Protein AF-A0A1Q7ZJJ5-F1 (afdb_monomer_lite)

Secondary structure (DSSP, 8-state):
--TTGGGTGGGGGTT-HHHHHHHHHHHHHHHHHHHHHHHHHHHHHHHTT-HHHHHHTTHHHHHHHHHHHHHHHHHHHHH-S-HHHHHHHHHHHHHHHHHHHHHHHHHHHHTTEEEETTEEEEHHHHHTT---TT-SEETT--

Sequence (142 aa):
MARGLEKNLFAGFNYSVAELVVFTLAALGLLLGPAMTGAVGTAPAASAGRPGLALLGWVPFAAQATVVWSALRLQTRRYGGNPIVLSLLYPAAGLLLIGAAWNSALRTLARGGVRWRDTFYPLEELRAGRVRAGAGHRYGRD

Foldseek 3Di:
DPVPLLQCLCLVQLLDPVSLVVVLCVLCCLLCVLVVQLVVQQPVCVVVVNNVSSVVSNVSVVVSLVVQLVVLVVVCVPVNDDSVVVSVCVSVVSVVSSVSSVSSSVVQVVVQAGDDPQWTAGSVCSSVVNPDVPNTDGHDDD

Radius of gyration: 21.2 Å; chains: 1; bounding box: 56×25×56 Å

pLDDT: mean 86.19, std 13.16, range [48.84, 98.44]

Structure (mmCIF, N/CA/C/O backbone):
data_AF-A0A1Q7ZJJ5-F1
#
_entry.id   AF-A0A1Q7ZJJ5-F1
#
loop_
_atom_site.group_PDB
_atom_site.id
_atom_site.type_symbol
_atom_site.label_atom_id
_atom_site.label_alt_id
_atom_site.label_comp_id
_atom_site.label_asym_id
_atom_site.label_entity_id
_atom_site.label_seq_id
_atom_site.pdbx_PDB_ins_code
_atom_site.Cartn_x
_atom_site.Cartn_y
_atom_site.Cartn_z
_atom_site.occupancy
_atom_site.B_iso_or_equiv
_atom_site.auth_seq_id
_atom_site.auth_comp_id
_atom_site.auth_asym_id
_atom_site.auth_atom_id
_atom_site.pdbx_PDB_model_num
ATOM 1 N N . MET A 1 1 ? -3.683 15.740 4.765 1.00 49.75 1 MET A N 1
ATOM 2 C CA . MET A 1 1 ? -3.931 14.343 5.178 1.00 49.75 1 MET A CA 1
ATOM 3 C C . MET A 1 1 ? -5.441 14.131 5.284 1.00 49.75 1 MET A C 1
ATOM 5 O O . MET A 1 1 ? -6.125 14.959 5.885 1.00 49.75 1 MET A O 1
ATOM 9 N N . ALA A 1 2 ? -5.984 13.166 4.538 1.00 48.84 2 ALA A N 1
ATOM 10 C CA . ALA A 1 2 ? -7.421 12.978 4.336 1.00 48.84 2 ALA A CA 1
ATOM 11 C C . ALA A 1 2 ? -8.086 12.419 5.610 1.00 48.84 2 ALA A C 1
ATOM 13 O O . ALA A 1 2 ? -8.240 11.211 5.779 1.00 48.84 2 ALA A O 1
ATOM 14 N N . ARG A 1 3 ? -8.531 13.324 6.493 1.00 51.50 3 ARG A N 1
ATOM 15 C CA . ARG A 1 3 ? -9.077 13.039 7.839 1.00 51.50 3 ARG A CA 1
ATOM 16 C C . ARG A 1 3 ? -10.246 12.037 7.893 1.00 51.50 3 ARG A C 1
ATOM 18 O O . ARG A 1 3 ? -10.614 11.623 8.988 1.00 51.50 3 ARG A O 1
ATOM 25 N N . GLY A 1 4 ? -10.878 11.696 6.769 1.00 54.09 4 GLY A N 1
ATOM 26 C CA . GLY A 1 4 ? -11.966 10.712 6.689 1.00 54.09 4 GLY A CA 1
ATOM 27 C C . GLY A 1 4 ? -11.481 9.272 6.497 1.00 54.09 4 GLY A C 1
ATOM 28 O O . GLY A 1 4 ? -11.912 8.392 7.235 1.00 54.09 4 GLY A O 1
ATOM 29 N N . LEU A 1 5 ? -10.552 9.046 5.557 1.00 51.72 5 LEU A N 1
ATOM 30 C CA . LEU A 1 5 ? -10.029 7.712 5.216 1.00 51.72 5 LEU A CA 1
ATOM 31 C C . LEU A 1 5 ? -9.159 7.137 6.346 1.00 51.72 5 LEU A C 1
ATOM 33 O O . LEU A 1 5 ? -9.248 5.960 6.677 1.00 51.72 5 LEU A O 1
ATOM 37 N N . GLU A 1 6 ? -8.371 7.999 6.995 1.00 59.56 6 GLU A N 1
ATOM 38 C CA . GLU A 1 6 ? -7.464 7.656 8.102 1.00 59.56 6 GLU A CA 1
ATOM 39 C C . GLU A 1 6 ? -8.169 7.042 9.316 1.00 59.56 6 GLU A C 1
ATOM 41 O O . GLU A 1 6 ? -7.534 6.375 10.130 1.00 59.56 6 GLU A O 1
ATOM 46 N N . LYS A 1 7 ? -9.471 7.283 9.493 1.00 64.88 7 LYS A N 1
ATOM 47 C CA . LYS A 1 7 ? -10.145 6.958 10.755 1.00 64.88 7 LYS A CA 1
ATOM 48 C C . LYS A 1 7 ? -10.338 5.458 10.970 1.00 64.88 7 LYS A C 1
ATOM 50 O O . LYS A 1 7 ? -10.325 5.047 12.122 1.00 64.88 7 LYS A O 1
ATOM 55 N N . ASN A 1 8 ? -10.446 4.667 9.898 1.00 80.25 8 ASN A N 1
ATOM 56 C CA . ASN A 1 8 ? -10.814 3.248 9.988 1.00 80.25 8 ASN A CA 1
ATOM 57 C C . ASN A 1 8 ? -9.967 2.307 9.113 1.00 80.25 8 ASN A C 1
ATOM 59 O O . ASN A 1 8 ? -10.309 1.136 8.994 1.00 80.25 8 ASN A O 1
ATOM 63 N N . LEU A 1 9 ? -8.872 2.772 8.505 1.00 91.44 9 LEU A N 1
ATOM 64 C CA . LEU A 1 9 ? -8.029 1.916 7.658 1.00 91.44 9 LEU A CA 1
ATOM 65 C C . LEU A 1 9 ? -7.479 0.698 8.413 1.00 91.44 9 LEU A C 1
ATOM 67 O O . LEU A 1 9 ? -7.410 -0.380 7.833 1.00 91.44 9 LEU A O 1
ATOM 71 N N . PHE A 1 10 ? -7.161 0.826 9.708 1.00 93.06 10 PHE A N 1
ATOM 72 C CA . PHE A 1 10 ? -6.659 -0.310 10.491 1.00 93.06 10 PHE A CA 1
ATOM 73 C C . PHE A 1 10 ? -7.678 -1.451 10.665 1.00 93.06 10 PHE A C 1
ATOM 75 O O . PHE A 1 10 ? -7.288 -2.602 10.852 1.00 93.06 10 PHE A O 1
ATOM 82 N N . ALA A 1 11 ? -8.977 -1.155 10.536 1.00 91.19 11 ALA A N 1
ATOM 83 C CA . ALA A 1 11 ? -10.024 -2.174 10.555 1.00 91.19 11 ALA A CA 1
ATOM 84 C C . ALA A 1 11 ? -9.915 -3.135 9.358 1.00 91.19 11 ALA A C 1
ATOM 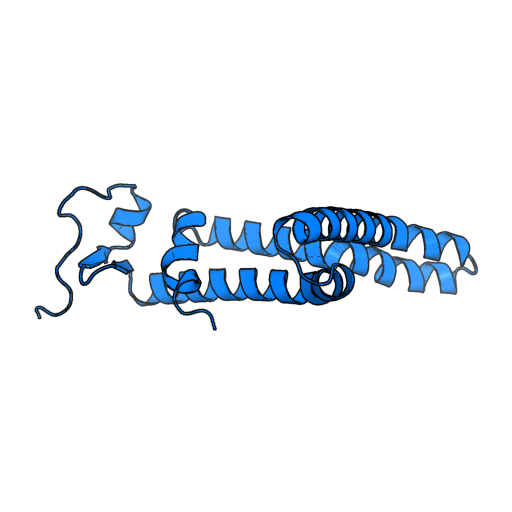86 O O . ALA A 1 11 ? -10.218 -4.313 9.498 1.00 91.19 11 ALA A O 1
ATOM 87 N N . GLY A 1 12 ? -9.419 -2.658 8.208 1.00 90.50 12 GLY A N 1
ATOM 88 C CA . GLY A 1 12 ? -9.166 -3.496 7.029 1.00 90.50 12 GLY A CA 1
ATOM 89 C C . GLY A 1 12 ? -8.041 -4.521 7.217 1.00 90.50 12 GLY A C 1
ATOM 90 O O . GLY A 1 12 ? -7.909 -5.418 6.395 1.00 90.50 12 GLY A O 1
ATOM 91 N N . PHE A 1 13 ? -7.263 -4.398 8.296 1.00 93.56 13 PHE A N 1
ATOM 92 C CA . PHE A 1 13 ? -6.197 -5.324 8.694 1.00 93.56 13 PHE A CA 1
ATOM 93 C C . PHE A 1 13 ? -6.558 -6.077 9.977 1.00 93.56 13 PHE A C 1
ATOM 95 O O . PHE A 1 13 ? -5.673 -6.421 10.756 1.00 93.56 13 PHE A O 1
ATOM 102 N N . ASN A 1 14 ? -7.854 -6.202 10.289 1.00 92.25 14 ASN A N 1
ATOM 103 C CA . ASN A 1 14 ? -8.359 -6.883 11.487 1.00 92.25 14 ASN A CA 1
ATOM 104 C C . ASN A 1 14 ? -7.708 -6.400 12.795 1.00 92.25 14 ASN A C 1
ATOM 106 O O . ASN A 1 14 ? -7.556 -7.154 13.756 1.00 92.25 14 ASN A O 1
ATOM 110 N N . TYR A 1 15 ? -7.285 -5.131 12.836 1.00 93.50 15 TYR A N 1
ATOM 111 C CA . TYR A 1 15 ? -6.542 -4.556 13.959 1.00 93.50 15 TYR A CA 1
ATOM 112 C C . TYR A 1 15 ? -5.251 -5.324 14.327 1.00 93.50 15 TYR A C 1
ATOM 114 O O . TYR A 1 15 ? -4.783 -5.285 15.479 1.00 93.50 15 TYR A O 1
ATOM 122 N N . SER A 1 16 ? -4.670 -6.008 13.340 1.00 94.88 16 SER A N 1
ATOM 123 C CA . SER A 1 16 ? -3.445 -6.796 13.409 1.00 94.88 16 SER A CA 1
ATOM 124 C C . SER A 1 16 ? -2.270 -6.004 12.838 1.00 94.88 16 SER A C 1
ATOM 126 O O . SER A 1 16 ? -2.222 -5.657 11.657 1.00 94.88 16 SER A O 1
ATOM 128 N N . VAL A 1 17 ? -1.277 -5.727 13.687 1.00 96.69 17 VAL A N 1
ATOM 129 C CA . VAL A 1 17 ? -0.027 -5.080 13.252 1.00 96.69 17 VAL A CA 1
ATOM 130 C C . VAL A 1 17 ? 0.748 -5.997 12.306 1.00 96.69 17 VAL A C 1
ATOM 132 O O . VAL A 1 17 ? 1.371 -5.510 11.371 1.00 96.69 17 VAL A O 1
ATOM 135 N N . ALA A 1 18 ? 0.668 -7.317 12.501 1.00 97.62 18 ALA A N 1
ATOM 136 C CA . ALA A 1 18 ? 1.313 -8.283 11.620 1.00 97.62 18 ALA A CA 1
ATOM 137 C C . ALA A 1 18 ? 0.740 -8.211 10.196 1.00 97.62 18 ALA A C 1
ATOM 139 O O . ALA A 1 18 ? 1.507 -8.106 9.242 1.00 97.62 18 ALA A O 1
ATOM 140 N N . GLU A 1 19 ? -0.590 -8.175 10.048 1.00 97.38 19 GLU A N 1
ATOM 141 C CA . GLU A 1 19 ? -1.232 -8.001 8.736 1.00 97.38 19 GLU A CA 1
ATOM 142 C C . GLU A 1 19 ? -0.840 -6.669 8.090 1.00 97.38 19 GLU A C 1
ATOM 144 O O . GLU A 1 19 ? -0.526 -6.629 6.902 1.00 97.38 19 GLU A O 1
ATOM 149 N N . LEU A 1 20 ? -0.779 -5.587 8.873 1.00 97.94 20 LEU A N 1
ATOM 150 C CA . LEU A 1 20 ? -0.338 -4.283 8.379 1.00 97.94 20 LEU A CA 1
ATOM 151 C C . LEU A 1 20 ? 1.132 -4.289 7.924 1.00 97.94 20 LEU A C 1
ATOM 153 O O . LEU A 1 20 ? 1.462 -3.668 6.912 1.00 97.94 20 LEU A O 1
ATOM 157 N N . VAL A 1 21 ? 2.020 -4.987 8.636 1.00 98.44 21 VAL A N 1
ATOM 158 C CA . VAL A 1 21 ? 3.429 -5.147 8.245 1.00 98.44 21 VAL A CA 1
ATOM 159 C C . VAL A 1 21 ? 3.535 -5.960 6.959 1.00 98.44 21 VAL A C 1
ATOM 161 O O . VAL A 1 21 ? 4.207 -5.517 6.030 1.00 98.44 21 VAL A O 1
ATOM 164 N N . VAL A 1 22 ? 2.831 -7.093 6.858 1.00 98.31 22 VAL A N 1
ATOM 165 C CA . VAL A 1 22 ? 2.798 -7.915 5.636 1.00 98.31 22 VAL A CA 1
ATOM 166 C C . VAL A 1 22 ? 2.278 -7.099 4.455 1.00 98.31 22 VAL A C 1
ATOM 168 O O . VAL A 1 22 ? 2.921 -7.071 3.407 1.00 98.31 22 VAL A O 1
ATOM 171 N N . PHE A 1 23 ? 1.176 -6.368 4.636 1.00 97.44 23 PHE A N 1
ATOM 172 C CA . PHE A 1 23 ? 0.660 -5.440 3.633 1.00 97.44 23 PHE A CA 1
ATOM 173 C C . PHE A 1 23 ? 1.701 -4.394 3.240 1.00 97.44 23 PHE A C 1
ATOM 175 O O . PHE A 1 23 ? 1.897 -4.153 2.056 1.00 97.44 23 PHE A O 1
ATOM 182 N N . THR A 1 24 ? 2.387 -3.787 4.209 1.00 98.31 24 THR A N 1
ATOM 183 C CA . THR A 1 24 ? 3.392 -2.748 3.948 1.00 98.31 24 THR A CA 1
ATOM 184 C C . THR A 1 24 ? 4.548 -3.300 3.122 1.00 98.31 24 THR A C 1
ATOM 186 O O . THR A 1 24 ? 4.929 -2.689 2.127 1.00 98.31 24 THR A O 1
ATOM 189 N N . LEU A 1 25 ? 5.080 -4.466 3.491 1.00 98.25 25 LEU A N 1
ATOM 190 C CA . LEU A 1 25 ? 6.170 -5.117 2.766 1.00 98.25 25 LEU A CA 1
ATOM 191 C C . LEU A 1 25 ? 5.737 -5.536 1.359 1.00 98.25 25 LEU A C 1
ATOM 193 O O . LEU A 1 25 ? 6.453 -5.263 0.399 1.00 98.25 25 LEU A O 1
ATOM 197 N N . ALA A 1 26 ? 4.553 -6.136 1.219 1.00 97.88 26 ALA A N 1
ATOM 198 C CA . ALA A 1 26 ? 4.006 -6.518 -0.078 1.00 97.88 26 ALA A CA 1
ATOM 199 C C . ALA A 1 26 ? 3.738 -5.292 -0.965 1.00 97.88 26 ALA A C 1
ATOM 201 O O . ALA A 1 26 ? 4.090 -5.296 -2.142 1.00 97.88 26 ALA A O 1
ATOM 202 N N . ALA A 1 27 ? 3.168 -4.223 -0.405 1.00 96.88 27 ALA A N 1
ATOM 203 C CA . ALA A 1 27 ? 2.886 -2.985 -1.120 1.00 96.88 27 ALA A CA 1
ATOM 204 C C . ALA A 1 27 ? 4.176 -2.283 -1.557 1.00 96.88 27 ALA A C 1
ATOM 206 O O . ALA A 1 27 ? 4.270 -1.884 -2.711 1.00 96.88 27 ALA A O 1
ATOM 207 N N . LEU A 1 28 ? 5.187 -2.175 -0.687 1.00 97.62 28 LEU A N 1
ATOM 208 C CA . LEU A 1 28 ? 6.495 -1.614 -1.045 1.00 97.62 28 LEU A CA 1
ATOM 209 C C . LEU A 1 28 ? 7.229 -2.486 -2.065 1.00 97.62 28 LEU A C 1
ATOM 211 O O . LEU A 1 28 ? 7.800 -1.956 -3.014 1.00 97.62 28 LEU A O 1
ATOM 215 N N . GLY A 1 29 ? 7.189 -3.809 -1.904 1.00 96.69 29 GLY A N 1
ATOM 216 C CA . GLY A 1 29 ? 7.770 -4.757 -2.849 1.00 96.69 29 GLY A CA 1
ATOM 217 C C . GLY A 1 29 ? 7.118 -4.662 -4.225 1.00 96.69 29 GLY A C 1
ATOM 218 O O . GLY A 1 29 ? 7.817 -4.611 -5.230 1.00 96.69 29 GLY A O 1
ATOM 219 N N . LEU A 1 30 ? 5.792 -4.547 -4.290 1.00 94.94 30 LEU A N 1
ATOM 220 C CA . LEU A 1 30 ? 5.090 -4.349 -5.553 1.00 94.94 30 LEU A CA 1
ATOM 221 C C . LEU A 1 30 ? 5.379 -2.964 -6.139 1.00 94.94 30 LEU A C 1
ATOM 223 O O . LEU A 1 30 ? 5.613 -2.853 -7.335 1.00 94.94 30 LEU A O 1
ATOM 227 N N . LEU A 1 31 ? 5.387 -1.915 -5.314 1.00 95.94 31 LEU A N 1
ATOM 228 C CA . LEU A 1 31 ? 5.562 -0.528 -5.749 1.00 95.94 31 LEU A CA 1
ATOM 229 C C . LEU A 1 31 ? 6.982 -0.234 -6.244 1.00 95.94 31 LEU A C 1
ATOM 231 O O . LEU A 1 31 ? 7.144 0.433 -7.260 1.00 95.94 31 LEU A O 1
ATOM 235 N N . LEU A 1 32 ? 7.997 -0.701 -5.515 1.00 95.25 32 LEU A N 1
ATOM 236 C CA . LEU A 1 32 ? 9.404 -0.349 -5.723 1.00 95.25 32 LEU A CA 1
ATOM 237 C C . LEU A 1 32 ? 10.239 -1.517 -6.249 1.00 95.25 32 LEU A C 1
ATOM 239 O O . LEU A 1 32 ? 11.245 -1.283 -6.911 1.00 95.25 32 LEU A O 1
ATOM 243 N N . GLY A 1 33 ? 9.842 -2.763 -5.985 1.00 94.44 33 GLY A N 1
ATOM 244 C CA . GLY A 1 33 ? 10.608 -3.959 -6.347 1.00 94.44 33 GLY A CA 1
ATOM 245 C C . GLY A 1 33 ? 11.002 -4.016 -7.823 1.00 94.44 33 GLY A C 1
ATOM 246 O O . GLY A 1 33 ? 12.188 -4.185 -8.093 1.00 94.44 33 GLY A O 1
ATOM 247 N N . PRO A 1 34 ? 10.085 -3.791 -8.783 1.00 94.44 34 PRO A N 1
ATOM 248 C CA . PRO A 1 34 ? 10.433 -3.792 -10.205 1.00 94.44 34 PRO A CA 1
ATOM 249 C C . PRO A 1 34 ? 11.467 -2.723 -10.600 1.00 94.44 34 PRO A C 1
ATOM 251 O O . PRO A 1 34 ? 12.331 -2.967 -11.441 1.00 94.44 34 PRO A O 1
ATOM 254 N N . ALA A 1 35 ? 11.421 -1.540 -9.979 1.00 92.31 35 ALA A N 1
ATOM 255 C CA . ALA A 1 35 ? 12.432 -0.503 -10.195 1.00 92.31 35 ALA A CA 1
ATOM 256 C C . ALA A 1 35 ? 13.772 -0.880 -9.539 1.00 92.31 35 ALA A C 1
ATOM 258 O O . ALA A 1 35 ? 14.833 -0.680 -10.130 1.00 92.31 35 ALA A O 1
ATOM 259 N N . MET A 1 36 ? 13.727 -1.483 -8.347 1.00 92.31 36 MET A N 1
ATOM 260 C CA . MET A 1 36 ? 14.907 -1.970 -7.633 1.00 92.31 36 MET A CA 1
ATOM 261 C C . MET A 1 36 ? 15.616 -3.093 -8.394 1.00 92.31 36 MET A C 1
ATOM 263 O O . MET A 1 36 ? 16.842 -3.085 -8.458 1.00 92.31 36 MET A O 1
ATOM 267 N N . THR A 1 37 ? 14.888 -4.021 -9.028 1.00 90.25 37 THR A N 1
ATOM 268 C CA . THR A 1 37 ? 15.502 -5.064 -9.871 1.00 90.25 37 THR A CA 1
ATOM 269 C C . THR A 1 37 ? 16.241 -4.465 -11.064 1.00 90.25 37 THR A C 1
ATOM 271 O O . THR A 1 37 ? 17.342 -4.911 -11.382 1.00 90.25 37 THR A O 1
ATOM 274 N N . GLY A 1 38 ? 15.681 -3.418 -11.677 1.00 89.31 38 GLY A N 1
ATOM 275 C CA . GLY A 1 38 ? 16.339 -2.679 -12.755 1.00 89.31 38 GLY A CA 1
ATOM 276 C C . GLY A 1 38 ? 17.612 -1.985 -12.284 1.00 89.31 38 GLY A C 1
ATOM 277 O O . GLY A 1 38 ? 18.670 -2.177 -12.878 1.00 89.31 38 GLY A O 1
ATOM 278 N N . A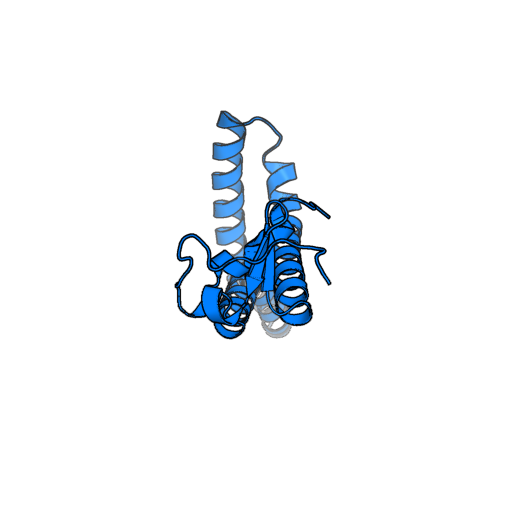LA A 1 39 ? 17.528 -1.240 -11.180 1.00 88.31 39 ALA A N 1
ATOM 279 C CA . ALA A 1 39 ? 18.646 -0.481 -10.624 1.00 88.31 39 ALA A CA 1
ATOM 280 C C . ALA A 1 39 ? 19.793 -1.365 -10.098 1.00 88.31 39 ALA A C 1
ATOM 282 O O . ALA A 1 39 ? 20.963 -1.035 -10.281 1.00 88.31 39 ALA A O 1
ATOM 283 N N . VAL A 1 40 ? 19.477 -2.492 -9.454 1.00 87.00 40 VAL A N 1
ATOM 284 C CA . VAL A 1 40 ? 20.488 -3.446 -8.967 1.00 87.00 40 VAL A CA 1
ATOM 285 C C . VAL A 1 40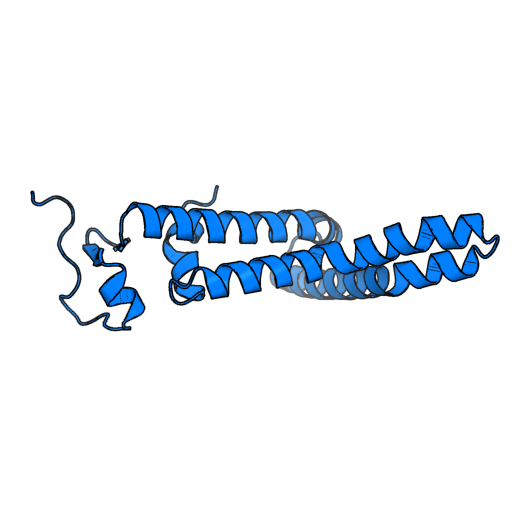 ? 21.090 -4.243 -10.126 1.00 87.00 40 VAL A C 1
ATOM 287 O O . VAL A 1 40 ? 22.281 -4.540 -10.106 1.00 87.00 40 VAL A O 1
ATOM 290 N N . GLY A 1 41 ? 20.299 -4.570 -11.152 1.00 81.62 41 GLY A N 1
ATOM 291 C CA . GLY A 1 41 ? 20.758 -5.330 -12.316 1.00 81.62 41 GLY A CA 1
ATOM 292 C C . GLY A 1 41 ? 21.649 -4.539 -13.280 1.00 81.62 41 GLY A C 1
ATOM 293 O O . GLY A 1 41 ? 22.483 -5.132 -13.963 1.00 81.62 41 GLY A O 1
ATOM 294 N N . THR A 1 42 ? 21.523 -3.209 -13.334 1.00 81.56 42 THR A N 1
ATOM 295 C CA . THR A 1 42 ? 22.290 -2.367 -14.267 1.00 81.56 42 THR A CA 1
ATOM 296 C C . THR A 1 42 ? 23.767 -2.246 -13.913 1.00 81.56 42 THR A C 1
ATOM 298 O O . THR A 1 42 ? 24.601 -2.368 -14.809 1.00 81.56 42 THR A O 1
ATOM 301 N N . ALA A 1 43 ? 24.117 -2.023 -12.643 1.00 75.12 43 ALA A N 1
ATOM 302 C CA . ALA A 1 43 ? 25.508 -1.766 -12.253 1.00 75.12 43 ALA A CA 1
ATOM 303 C C . ALA A 1 43 ? 26.465 -2.956 -12.525 1.00 75.12 43 ALA A C 1
ATOM 305 O O . ALA A 1 43 ? 27.527 -2.730 -13.109 1.00 75.12 43 ALA A O 1
ATOM 306 N N . PRO A 1 44 ? 26.107 -4.221 -12.217 1.00 73.62 44 PRO A N 1
ATOM 307 C CA . PRO A 1 44 ? 26.938 -5.386 -12.533 1.00 73.62 44 PRO A CA 1
ATOM 308 C C . PRO A 1 44 ? 26.960 -5.730 -14.030 1.00 73.62 44 PRO A C 1
ATOM 310 O O . PRO A 1 44 ? 27.971 -6.183 -14.561 1.00 73.62 44 PRO A O 1
ATOM 313 N N . ALA A 1 45 ? 25.846 -5.526 -14.740 1.00 74.25 45 ALA A N 1
ATOM 314 C CA . ALA A 1 45 ? 25.769 -5.823 -16.170 1.00 74.25 45 ALA A CA 1
ATOM 315 C C . ALA A 1 45 ? 26.584 -4.827 -17.015 1.00 74.25 45 ALA A C 1
ATOM 317 O O . ALA A 1 45 ? 27.181 -5.213 -18.024 1.00 74.25 45 ALA A O 1
ATOM 318 N N . ALA A 1 46 ? 26.647 -3.564 -16.579 1.00 70.25 46 ALA A N 1
ATOM 319 C CA . ALA A 1 46 ? 27.491 -2.539 -17.181 1.00 70.25 46 ALA A CA 1
ATOM 320 C C . ALA A 1 46 ? 28.985 -2.820 -16.950 1.00 70.25 46 ALA A C 1
ATOM 322 O O . ALA A 1 46 ? 29.767 -2.746 -17.897 1.00 70.25 46 ALA A O 1
ATOM 323 N N . SER A 1 47 ? 29.382 -3.212 -15.733 1.00 75.31 47 SER A N 1
ATOM 324 C CA . SER A 1 47 ? 30.782 -3.541 -15.421 1.00 75.31 47 SER A CA 1
ATOM 325 C C . SER A 1 47 ? 31.269 -4.831 -16.092 1.00 75.31 47 SER A C 1
ATOM 327 O O . SER A 1 47 ? 32.450 -4.950 -16.402 1.00 75.31 47 SER A O 1
ATOM 329 N N . ALA A 1 48 ? 30.367 -5.767 -16.396 1.00 79.50 48 ALA A N 1
ATOM 330 C CA . ALA A 1 48 ? 30.670 -6.992 -17.137 1.00 79.50 48 ALA A CA 1
ATOM 331 C C . ALA A 1 48 ? 30.723 -6.813 -18.672 1.00 79.50 48 ALA A C 1
ATOM 333 O O . ALA A 1 48 ? 30.859 -7.805 -19.391 1.00 79.50 48 ALA A O 1
ATOM 334 N N . GLY A 1 49 ? 30.562 -5.589 -19.197 1.00 77.31 49 GLY A N 1
ATOM 335 C CA . GLY A 1 49 ? 30.569 -5.322 -20.641 1.00 77.31 49 GLY A CA 1
ATOM 336 C C . GLY A 1 49 ? 29.373 -5.918 -21.396 1.00 77.31 49 GLY A C 1
ATOM 337 O O . GLY A 1 49 ? 29.448 -6.134 -22.603 1.00 77.31 49 GLY A O 1
ATOM 338 N N . ARG A 1 50 ? 28.262 -6.210 -20.701 1.00 76.38 50 ARG A N 1
ATOM 339 C CA . ARG A 1 50 ? 27.052 -6.834 -21.267 1.00 76.38 50 ARG A CA 1
ATOM 340 C C . ARG A 1 50 ? 25.834 -5.914 -21.107 1.00 76.38 50 ARG A C 1
ATOM 342 O O . ARG A 1 50 ? 24.885 -6.269 -20.403 1.00 76.38 50 ARG A O 1
ATOM 349 N N . PRO A 1 51 ? 25.801 -4.750 -21.784 1.00 69.75 51 PRO A N 1
ATOM 350 C CA . PRO A 1 51 ? 24.728 -3.766 -21.620 1.00 69.75 51 PRO A CA 1
ATOM 351 C C . PRO A 1 51 ? 23.340 -4.312 -21.999 1.00 69.75 51 PRO A C 1
ATOM 353 O O . PRO A 1 51 ? 22.341 -3.897 -21.422 1.00 69.75 51 PRO A O 1
ATOM 356 N N . GLY A 1 52 ? 23.260 -5.303 -22.896 1.00 71.06 52 GLY A N 1
ATOM 357 C CA . GLY A 1 52 ? 21.998 -5.977 -23.226 1.00 71.06 52 GLY A CA 1
ATOM 358 C C . GLY A 1 52 ? 21.365 -6.722 -22.042 1.00 71.06 52 GLY A C 1
ATOM 359 O O . GLY A 1 52 ? 20.145 -6.736 -21.913 1.00 71.06 52 GLY A O 1
ATOM 360 N N . LEU A 1 53 ? 22.174 -7.272 -21.127 1.00 72.88 53 LEU A N 1
ATOM 361 C CA . LEU A 1 53 ? 21.671 -7.912 -19.904 1.00 72.88 53 LEU A CA 1
ATOM 362 C C . LEU A 1 53 ? 21.188 -6.883 -18.873 1.00 72.88 53 LEU A C 1
ATOM 364 O O . LEU A 1 53 ? 20.289 -7.183 -18.092 1.00 72.88 53 LEU A O 1
ATOM 368 N N . ALA A 1 54 ? 21.721 -5.657 -18.910 1.00 76.12 54 ALA A N 1
ATOM 369 C CA . ALA A 1 54 ? 21.257 -4.560 -18.063 1.00 76.12 54 ALA A CA 1
ATOM 370 C C . ALA A 1 54 ? 19.803 -4.174 -18.390 1.00 76.12 54 ALA A C 1
ATOM 372 O O . ALA A 1 54 ? 19.027 -3.851 -17.493 1.00 76.12 54 ALA A O 1
ATOM 373 N N . LEU A 1 55 ? 19.412 -4.262 -19.668 1.00 80.88 55 LEU A N 1
ATOM 374 C CA . LEU A 1 55 ? 18.044 -3.990 -20.124 1.00 80.88 55 LEU A CA 1
ATOM 375 C C . LEU A 1 55 ? 17.040 -5.044 -19.636 1.00 80.88 55 LEU A C 1
ATOM 377 O O . LEU A 1 55 ? 15.891 -4.703 -19.357 1.00 80.88 55 LEU A O 1
ATOM 381 N N . LEU A 1 56 ? 17.466 -6.301 -19.465 1.00 85.62 56 LEU A N 1
ATOM 382 C CA . LEU A 1 56 ? 16.598 -7.363 -18.941 1.00 85.62 56 LEU A CA 1
ATOM 383 C C . LEU A 1 56 ? 16.165 -7.100 -17.491 1.00 85.62 56 LEU A C 1
ATOM 385 O O . LEU A 1 56 ? 15.039 -7.430 -17.125 1.00 85.62 56 LEU A O 1
ATOM 389 N N . GLY A 1 57 ? 17.007 -6.439 -16.688 1.00 86.69 57 GLY A N 1
ATOM 390 C CA . GLY A 1 57 ? 16.665 -6.044 -15.316 1.00 86.69 57 GLY A CA 1
ATOM 391 C C . GLY A 1 57 ? 15.474 -5.080 -15.229 1.00 86.69 57 GLY A C 1
ATOM 392 O O . GLY A 1 57 ? 14.779 -5.051 -14.213 1.00 86.69 57 GLY A O 1
ATOM 393 N N . TRP A 1 58 ? 15.196 -4.329 -16.301 1.00 91.75 58 TRP A N 1
ATOM 394 C CA . TRP A 1 58 ? 14.085 -3.374 -16.381 1.00 91.75 58 TRP A CA 1
ATOM 395 C C . TRP A 1 58 ? 12.782 -3.977 -16.909 1.00 91.75 58 TRP A C 1
ATOM 397 O O . TRP A 1 58 ? 11.746 -3.313 -16.856 1.00 91.75 58 TRP A O 1
ATOM 407 N N . VAL A 1 59 ? 12.789 -5.226 -17.385 1.00 93.06 59 VAL A N 1
ATOM 408 C CA . VAL A 1 59 ? 11.582 -5.894 -17.899 1.00 93.06 59 VAL A CA 1
ATOM 409 C C . VAL A 1 59 ? 10.443 -5.914 -16.867 1.00 93.06 59 VAL A C 1
ATOM 411 O O . VAL A 1 59 ? 9.327 -5.538 -17.236 1.00 93.06 59 VAL A O 1
ATOM 414 N N . PRO A 1 60 ? 10.671 -6.249 -15.578 1.00 94.25 60 PRO A N 1
ATOM 415 C CA . PRO A 1 60 ? 9.615 -6.188 -14.568 1.00 94.25 60 PRO A CA 1
ATOM 416 C C . PRO A 1 60 ? 9.031 -4.780 -14.405 1.00 94.25 60 PRO A C 1
ATOM 418 O O . PRO A 1 60 ? 7.817 -4.625 -14.278 1.00 94.25 60 PRO A O 1
ATOM 421 N N . PHE A 1 61 ? 9.878 -3.746 -14.445 1.00 94.62 61 PHE A N 1
ATOM 422 C CA . PHE A 1 61 ? 9.441 -2.355 -14.338 1.00 94.62 61 PHE A CA 1
ATOM 423 C C . PHE A 1 61 ? 8.597 -1.936 -15.543 1.00 94.62 61 PHE A C 1
ATOM 425 O O . PHE A 1 61 ? 7.524 -1.362 -15.374 1.00 94.62 61 PHE A O 1
ATOM 432 N N . ALA A 1 62 ? 9.032 -2.271 -16.760 1.00 94.94 62 ALA A N 1
ATOM 433 C CA . ALA A 1 62 ? 8.276 -1.988 -17.977 1.00 94.94 62 ALA A CA 1
ATOM 434 C C . ALA A 1 62 ? 6.908 -2.693 -17.975 1.00 94.94 62 ALA A C 1
ATOM 436 O O . ALA A 1 62 ? 5.894 -2.086 -18.334 1.00 94.94 62 ALA A O 1
ATOM 437 N N . ALA A 1 63 ? 6.853 -3.947 -17.513 1.00 95.94 63 ALA A N 1
ATOM 438 C CA . ALA A 1 63 ? 5.603 -4.686 -17.355 1.00 95.94 63 ALA A CA 1
ATOM 439 C C . ALA A 1 63 ? 4.671 -4.008 -16.337 1.00 95.94 63 ALA A C 1
ATOM 441 O O . ALA A 1 63 ? 3.505 -3.752 -16.643 1.00 95.94 63 ALA A O 1
ATOM 442 N N . GLN A 1 64 ? 5.189 -3.637 -15.161 1.00 96.00 64 GLN A N 1
ATOM 443 C CA . GLN A 1 64 ? 4.425 -2.906 -14.150 1.00 96.00 64 GLN A CA 1
ATOM 444 C C . GLN A 1 64 ? 3.896 -1.572 -14.690 1.00 96.00 64 GLN A C 1
ATOM 446 O O . GLN A 1 64 ? 2.705 -1.289 -14.560 1.00 96.00 64 GLN A O 1
ATOM 451 N N . ALA A 1 65 ? 4.757 -0.765 -15.314 1.00 94.81 65 ALA A N 1
ATOM 452 C CA . ALA A 1 65 ? 4.388 0.528 -15.881 1.00 94.81 65 ALA A CA 1
ATOM 453 C C . ALA A 1 65 ? 3.274 0.382 -16.927 1.00 94.81 65 ALA A C 1
ATOM 455 O O . ALA A 1 65 ? 2.318 1.157 -16.928 1.00 94.81 65 ALA A O 1
ATOM 456 N N . THR A 1 66 ? 3.345 -0.660 -17.760 1.00 96.19 66 THR A N 1
ATOM 457 C CA . THR A 1 66 ? 2.318 -0.974 -18.762 1.00 96.19 66 THR A CA 1
ATOM 458 C C . THR A 1 66 ? 0.980 -1.323 -18.110 1.00 96.19 66 THR A C 1
ATOM 460 O O . THR A 1 66 ? -0.060 -0.816 -18.539 1.00 96.19 66 THR A O 1
ATOM 463 N N . VAL A 1 67 ? 0.983 -2.146 -17.056 1.00 95.81 67 VAL A N 1
ATOM 464 C CA . VAL A 1 67 ? -0.232 -2.515 -16.309 1.00 95.81 67 VAL A CA 1
ATOM 465 C C . VAL A 1 67 ? -0.856 -1.289 -15.641 1.00 95.81 67 VAL A C 1
ATOM 467 O O . VAL A 1 67 ? -2.048 -1.037 -15.823 1.00 95.81 67 VAL A O 1
ATOM 470 N N . VAL A 1 68 ? -0.056 -0.497 -14.918 1.00 95.25 68 VAL A N 1
ATOM 471 C CA . VAL A 1 68 ? -0.512 0.717 -14.221 1.00 95.25 68 VAL A CA 1
ATOM 472 C C . VAL A 1 68 ? -1.096 1.721 -15.212 1.00 95.25 68 VAL A C 1
ATOM 474 O O . VAL A 1 68 ? -2.223 2.184 -15.028 1.00 95.25 68 VAL A O 1
ATOM 477 N N . TRP A 1 69 ? -0.377 2.008 -16.299 1.00 95.38 69 TRP A N 1
ATOM 478 C CA . TRP A 1 69 ? -0.841 2.929 -17.331 1.00 95.38 69 TRP A CA 1
ATOM 479 C C . TRP A 1 69 ? -2.139 2.451 -17.984 1.00 95.38 69 TRP A C 1
ATOM 481 O O . TRP A 1 69 ? -3.077 3.233 -18.142 1.00 95.38 69 TRP A O 1
ATOM 491 N N . SER A 1 70 ? -2.231 1.162 -18.322 1.00 95.81 70 SER A N 1
ATOM 492 C CA . SER A 1 70 ? -3.425 0.590 -18.954 1.00 95.81 70 SER A CA 1
ATOM 493 C C . SER A 1 70 ? -4.641 0.674 -18.031 1.00 95.81 70 SER A C 1
ATOM 495 O O . SER A 1 70 ? -5.709 1.118 -18.457 1.00 95.81 70 SER A O 1
ATOM 497 N N . ALA A 1 71 ? -4.477 0.316 -16.755 1.00 94.88 71 ALA A N 1
ATOM 498 C CA . ALA A 1 71 ? -5.540 0.383 -15.757 1.00 94.88 71 ALA A CA 1
ATOM 499 C C . ALA A 1 71 ? -6.034 1.822 -15.544 1.00 94.88 71 ALA A C 1
ATOM 501 O O . ALA A 1 71 ? -7.239 2.082 -15.591 1.00 94.88 71 ALA A O 1
ATOM 502 N N . LEU A 1 72 ? -5.114 2.776 -15.381 1.00 95.31 72 LEU A N 1
ATOM 503 C CA . LEU A 1 72 ? -5.465 4.180 -15.177 1.00 95.31 72 LEU A CA 1
ATOM 504 C C . LEU A 1 72 ? -6.076 4.802 -16.432 1.00 95.31 72 LEU A C 1
ATOM 506 O O . LEU A 1 72 ? -7.043 5.548 -16.326 1.00 95.31 72 LEU A O 1
ATOM 510 N N . ARG A 1 73 ? -5.610 4.432 -17.629 1.00 95.50 73 ARG A N 1
ATOM 511 C CA . ARG A 1 73 ? -6.228 4.848 -18.895 1.00 95.50 73 ARG A CA 1
ATOM 512 C C . ARG A 1 73 ? -7.665 4.360 -19.035 1.00 95.50 73 ARG A C 1
ATOM 514 O O . ARG A 1 73 ? -8.504 5.095 -19.554 1.00 95.50 73 ARG A O 1
ATOM 521 N N . LEU A 1 74 ? -7.969 3.140 -18.598 1.00 95.25 74 LEU A N 1
ATOM 522 C CA . LEU A 1 74 ? -9.347 2.645 -18.562 1.00 95.25 74 LEU A CA 1
ATOM 523 C C . LEU A 1 74 ? -10.177 3.407 -17.522 1.00 95.25 74 LEU A C 1
ATOM 525 O O . LEU A 1 74 ? -11.309 3.791 -17.805 1.00 95.25 74 LEU A O 1
ATOM 529 N N . GLN A 1 75 ? -9.602 3.696 -16.355 1.00 93.31 75 GLN A N 1
ATOM 530 C CA . GLN A 1 75 ? -10.266 4.458 -15.301 1.00 93.31 75 GLN A CA 1
ATOM 531 C C . GLN A 1 75 ? -10.601 5.893 -15.743 1.00 93.31 75 GLN A C 1
ATOM 533 O O . GLN A 1 75 ? -11.727 6.347 -15.525 1.00 93.31 75 GLN A O 1
ATOM 538 N N . THR A 1 76 ? -9.690 6.588 -16.433 1.00 94.75 76 THR A N 1
ATOM 539 C CA . THR A 1 76 ? -9.934 7.956 -16.920 1.00 94.75 76 THR A CA 1
ATOM 540 C C . THR A 1 76 ? -11.042 8.029 -17.966 1.00 94.75 76 THR A C 1
ATOM 542 O O . THR A 1 76 ? -11.673 9.072 -18.100 1.00 94.75 76 THR A O 1
ATOM 545 N N . ARG A 1 77 ? -11.349 6.932 -18.677 1.00 93.12 77 ARG A N 1
ATOM 546 C CA . ARG A 1 77 ? -12.519 6.887 -19.577 1.00 93.12 77 ARG A CA 1
ATOM 547 C C . ARG A 1 77 ? -13.844 6.988 -18.824 1.00 93.12 77 ARG A C 1
ATOM 549 O O . ARG A 1 77 ? -14.819 7.455 -19.397 1.00 93.12 77 ARG A O 1
ATOM 556 N N . ARG A 1 78 ? -13.887 6.537 -17.567 1.00 92.75 78 ARG A N 1
ATOM 557 C CA . ARG A 1 78 ? -15.098 6.537 -16.736 1.00 92.75 78 ARG A CA 1
ATOM 558 C C . ARG A 1 78 ? -15.191 7.749 -15.815 1.00 92.75 78 ARG A C 1
ATOM 560 O O . ARG A 1 78 ? -16.284 8.258 -15.606 1.00 92.75 78 ARG A O 1
ATOM 567 N N . TYR A 1 79 ? -14.066 8.181 -15.251 1.00 92.00 79 TYR A N 1
ATOM 568 C CA . TYR A 1 79 ? -14.035 9.206 -14.201 1.00 92.00 79 TYR A CA 1
ATOM 569 C C . TYR A 1 79 ? -13.355 10.514 -14.635 1.00 92.00 79 TYR A C 1
ATOM 571 O O . TYR A 1 79 ? -13.271 11.449 -13.843 1.00 92.00 79 TYR A O 1
ATOM 579 N N . GLY A 1 80 ? -12.890 10.600 -15.885 1.00 91.44 80 GLY A N 1
ATOM 580 C CA . GLY A 1 80 ? -12.136 11.745 -16.391 1.00 91.44 80 GLY A CA 1
ATOM 581 C C . GLY A 1 80 ? -10.693 11.800 -15.875 1.00 91.44 80 GLY A C 1
ATOM 582 O O . GLY A 1 80 ? -10.218 10.900 -15.183 1.00 91.44 80 GLY A O 1
ATOM 583 N N . GLY A 1 81 ? -9.981 12.870 -16.239 1.00 92.12 81 GLY A N 1
ATOM 584 C CA . GLY A 1 81 ? -8.584 13.106 -15.857 1.00 92.12 81 GLY A CA 1
ATOM 585 C C . GLY A 1 81 ? -7.554 12.678 -16.908 1.00 92.12 81 GLY A C 1
ATOM 586 O O . GLY A 1 81 ? -7.890 12.171 -17.977 1.00 92.12 81 GLY A O 1
ATOM 587 N N . ASN A 1 82 ? -6.274 12.914 -16.603 1.00 93.56 82 ASN A N 1
ATOM 588 C CA . ASN A 1 82 ? -5.156 12.600 -17.493 1.00 93.56 82 ASN A CA 1
ATOM 589 C C . ASN A 1 82 ? -4.435 11.318 -17.023 1.00 93.56 82 ASN A C 1
ATOM 591 O O . ASN A 1 82 ? -3.849 11.320 -15.937 1.00 93.56 82 ASN A O 1
ATOM 595 N N . PRO A 1 83 ? -4.419 10.240 -17.829 1.00 92.19 83 PRO A N 1
ATOM 596 C CA . PRO A 1 83 ? -3.844 8.963 -17.416 1.00 92.19 83 PRO A CA 1
ATOM 597 C C . PRO A 1 83 ? -2.330 9.017 -17.212 1.00 92.19 83 PRO A C 1
ATOM 599 O O . PRO A 1 83 ? -1.813 8.273 -16.384 1.00 92.19 83 PRO A O 1
ATOM 602 N N . ILE A 1 84 ? -1.613 9.904 -17.907 1.00 92.94 84 ILE A N 1
ATOM 603 C CA . ILE A 1 84 ? -0.169 10.090 -17.716 1.00 92.94 84 ILE A CA 1
ATOM 604 C C . ILE A 1 84 ? 0.087 10.695 -16.337 1.00 92.94 84 ILE A C 1
ATOM 606 O O . ILE A 1 84 ? 0.877 10.156 -15.569 1.00 92.94 84 ILE A O 1
ATOM 610 N N . VAL A 1 85 ? -0.634 11.765 -15.990 1.00 94.56 85 VAL A N 1
ATOM 611 C CA . VAL A 1 85 ? -0.507 12.423 -14.679 1.00 94.56 85 VAL A CA 1
ATOM 612 C C . VAL A 1 85 ? -0.822 11.444 -13.549 1.00 94.56 85 VAL A C 1
ATOM 614 O O . VAL A 1 85 ? -0.052 11.336 -12.600 1.00 94.56 85 VAL A O 1
ATOM 617 N N . LEU A 1 86 ? -1.909 10.676 -13.667 1.00 93.44 86 LEU A N 1
ATOM 618 C CA . LEU A 1 86 ? -2.269 9.672 -12.661 1.00 93.44 86 LEU A CA 1
ATOM 619 C C . LEU A 1 86 ? -1.214 8.565 -12.542 1.00 93.44 86 LEU A C 1
ATOM 621 O O . LEU A 1 86 ? -0.920 8.123 -11.435 1.00 93.44 86 LEU A O 1
ATOM 625 N N . SER A 1 87 ? -0.625 8.143 -13.665 1.00 93.12 87 SER A N 1
ATOM 626 C CA . SER A 1 87 ? 0.428 7.118 -13.679 1.00 93.12 87 SER A CA 1
ATOM 627 C C . SER A 1 87 ? 1.704 7.614 -12.998 1.00 93.12 87 SER A C 1
ATOM 629 O O . SER A 1 87 ? 2.325 6.868 -12.251 1.00 93.12 87 SER A O 1
ATOM 631 N N . LEU A 1 88 ? 2.070 8.886 -13.188 1.00 93.31 88 LEU A N 1
ATOM 632 C CA . LEU A 1 88 ? 3.202 9.510 -12.493 1.00 93.31 88 LEU A CA 1
ATOM 633 C C . LEU A 1 88 ? 2.943 9.688 -10.990 1.00 93.31 88 LEU A C 1
ATOM 635 O O . LEU A 1 88 ? 3.872 9.614 -10.190 1.00 93.31 88 LEU A O 1
ATOM 639 N N . LEU A 1 89 ? 1.685 9.892 -10.593 1.00 94.56 89 LEU A N 1
ATOM 640 C CA . LEU A 1 89 ? 1.286 10.003 -9.189 1.00 94.56 89 LEU A CA 1
ATOM 641 C C . LEU A 1 89 ? 1.098 8.647 -8.493 1.00 94.56 89 LEU A C 1
ATOM 643 O O . LEU A 1 89 ? 0.968 8.617 -7.269 1.00 94.56 89 LEU A O 1
ATOM 647 N N . TYR A 1 90 ? 1.105 7.530 -9.225 1.00 93.38 90 TYR A N 1
ATOM 648 C CA . TYR A 1 90 ? 0.891 6.192 -8.667 1.00 93.38 90 TYR A CA 1
ATOM 649 C C . TYR A 1 90 ? 1.848 5.841 -7.508 1.00 93.38 90 TYR A C 1
ATOM 651 O O . TYR A 1 90 ? 1.352 5.411 -6.461 1.00 93.38 90 TYR A O 1
ATOM 659 N N . PRO A 1 91 ? 3.175 6.089 -7.597 1.00 94.19 91 PRO A N 1
ATOM 660 C CA . PRO A 1 91 ? 4.084 5.843 -6.477 1.00 94.19 91 PRO A CA 1
ATOM 661 C C . PRO A 1 91 ? 3.723 6.660 -5.234 1.00 94.19 91 PRO A C 1
ATOM 663 O O . PRO A 1 91 ? 3.660 6.128 -4.125 1.00 94.19 91 PRO A O 1
ATOM 666 N N . ALA A 1 92 ? 3.411 7.946 -5.422 1.00 95.75 92 ALA A N 1
ATOM 667 C CA . ALA A 1 92 ? 3.000 8.825 -4.334 1.00 95.75 92 ALA A CA 1
ATOM 668 C C . ALA A 1 92 ? 1.682 8.355 -3.697 1.00 95.75 92 ALA A C 1
ATOM 670 O O . ALA A 1 92 ? 1.564 8.343 -2.474 1.00 95.75 92 ALA A O 1
ATOM 671 N N . ALA A 1 93 ? 0.713 7.910 -4.500 1.00 94.25 93 ALA A N 1
ATOM 672 C CA . ALA A 1 93 ? -0.552 7.369 -4.011 1.00 94.25 93 ALA A CA 1
ATOM 673 C C . ALA A 1 93 ? -0.352 6.097 -3.168 1.00 94.25 93 ALA A C 1
ATOM 675 O O . ALA A 1 93 ? -0.960 5.971 -2.104 1.00 94.25 93 ALA A O 1
ATOM 676 N N . GLY A 1 94 ? 0.530 5.187 -3.596 1.00 95.25 94 GLY A N 1
ATOM 677 C CA . GLY A 1 94 ? 0.879 3.983 -2.836 1.00 95.25 94 GLY A CA 1
ATOM 678 C C . GLY A 1 94 ? 1.511 4.306 -1.479 1.00 95.25 94 GLY A C 1
ATOM 679 O O . GLY A 1 94 ? 1.072 3.789 -0.451 1.00 95.25 94 GLY A O 1
ATOM 680 N N . LEU A 1 95 ? 2.481 5.225 -1.450 1.00 96.25 95 LEU A N 1
ATOM 681 C CA . LEU A 1 95 ? 3.108 5.678 -0.202 1.00 96.25 95 LEU A CA 1
ATOM 682 C C . LEU A 1 95 ? 2.115 6.396 0.721 1.00 96.25 95 LEU A C 1
ATOM 684 O O . LEU A 1 95 ? 2.129 6.178 1.932 1.00 96.25 95 LEU A O 1
ATOM 688 N N . LEU A 1 96 ? 1.220 7.213 0.160 1.00 95.19 96 LEU A N 1
ATOM 689 C CA . LEU A 1 96 ? 0.152 7.862 0.918 1.00 95.19 96 LEU A CA 1
ATOM 690 C C . LEU A 1 96 ? -0.811 6.843 1.534 1.00 95.19 96 LEU A C 1
ATOM 692 O O . LEU A 1 96 ? -1.217 7.030 2.679 1.00 95.19 96 LEU A O 1
ATOM 696 N N . LEU A 1 97 ? -1.156 5.767 0.819 1.00 94.31 97 LEU A N 1
ATOM 697 C CA . LEU A 1 97 ? -2.001 4.694 1.346 1.00 94.31 97 LEU A CA 1
ATOM 698 C C . LEU A 1 97 ? -1.324 3.972 2.518 1.00 94.31 97 LEU A C 1
ATOM 700 O O . LEU A 1 97 ? -1.949 3.796 3.564 1.00 94.31 97 LEU A O 1
ATOM 704 N N . ILE A 1 98 ? -0.047 3.610 2.372 1.00 96.06 98 ILE A N 1
ATOM 705 C CA . ILE A 1 98 ? 0.746 2.988 3.445 1.00 96.06 98 ILE A CA 1
ATOM 706 C C . ILE A 1 98 ? 0.809 3.920 4.661 1.00 96.06 98 ILE A C 1
ATOM 708 O O . ILE A 1 98 ? 0.499 3.509 5.780 1.00 96.06 98 ILE A O 1
ATOM 712 N N . GLY A 1 99 ? 1.147 5.194 4.449 1.00 96.00 99 GLY A N 1
ATOM 713 C CA . GLY A 1 99 ? 1.215 6.192 5.515 1.00 96.00 99 GLY A CA 1
ATOM 714 C C . GLY A 1 99 ? -0.132 6.410 6.209 1.00 96.00 99 GLY A C 1
ATOM 715 O O . GLY A 1 99 ? -0.190 6.501 7.434 1.00 96.00 99 GLY A O 1
ATOM 716 N N . ALA A 1 100 ? -1.232 6.436 5.454 1.00 94.69 100 ALA A N 1
ATOM 717 C CA . ALA A 1 100 ? -2.578 6.543 6.008 1.00 94.69 100 ALA A CA 1
ATOM 718 C C . ALA A 1 100 ? -2.967 5.301 6.830 1.00 94.69 100 ALA A C 1
ATOM 720 O O . ALA A 1 100 ? -3.571 5.454 7.893 1.00 94.69 100 ALA A O 1
ATOM 721 N N . ALA A 1 101 ? -2.593 4.096 6.385 1.00 95.12 101 ALA A N 1
ATOM 722 C CA . ALA A 1 101 ? -2.831 2.853 7.115 1.00 95.12 101 ALA A CA 1
ATOM 723 C C . ALA A 1 101 ? -2.071 2.818 8.452 1.00 95.12 101 ALA A C 1
ATOM 725 O O . ALA A 1 101 ? -2.675 2.555 9.492 1.00 95.12 101 ALA A O 1
ATOM 726 N N . TRP A 1 102 ? -0.786 3.188 8.456 1.00 96.50 102 TRP A N 1
ATOM 727 C CA . TRP A 1 102 ? 0.008 3.291 9.685 1.00 96.50 102 TRP A CA 1
ATOM 728 C C . TRP A 1 102 ? -0.485 4.389 10.622 1.00 96.50 102 TRP A C 1
ATOM 730 O O . TRP A 1 102 ? -0.644 4.148 11.814 1.00 96.50 102 TRP A O 1
ATOM 740 N N . ASN A 1 103 ? -0.799 5.577 10.108 1.00 94.44 103 ASN A N 1
ATOM 741 C CA . ASN A 1 103 ? -1.369 6.653 10.919 1.00 94.44 103 ASN A CA 1
ATOM 742 C C . ASN A 1 103 ? -2.710 6.234 11.555 1.00 94.44 103 ASN A C 1
ATOM 744 O O . ASN A 1 103 ? -2.967 6.557 12.714 1.00 94.44 103 ASN A O 1
ATOM 748 N N . SER A 1 104 ? -3.540 5.475 10.830 1.00 93.25 104 SER A N 1
ATOM 749 C CA . SER A 1 104 ? -4.758 4.867 11.377 1.00 93.25 104 SER A CA 1
ATOM 750 C C . SER A 1 104 ? -4.434 3.905 12.522 1.00 93.25 104 SER A C 1
ATOM 752 O O . SER A 1 104 ? -4.940 4.074 13.631 1.00 93.25 104 SER A O 1
ATOM 754 N N . ALA A 1 105 ? -3.526 2.955 12.285 1.00 95.00 105 ALA A N 1
ATOM 755 C CA . ALA A 1 105 ? -3.149 1.935 13.256 1.00 95.00 105 ALA A CA 1
ATOM 756 C C . ALA A 1 105 ? -2.540 2.527 14.528 1.00 95.00 105 ALA A C 1
ATOM 758 O O . ALA A 1 105 ? -3.003 2.227 15.625 1.00 95.00 105 ALA A O 1
ATOM 759 N N . LEU A 1 106 ? -1.566 3.428 14.391 1.00 95.25 106 LEU A N 1
ATOM 760 C CA . LEU A 1 106 ? -0.907 4.088 15.517 1.00 95.25 106 LEU A CA 1
ATOM 761 C C . LEU A 1 106 ? -1.908 4.860 16.379 1.00 95.25 106 LEU A C 1
ATOM 763 O O . LEU A 1 106 ? -1.864 4.767 17.603 1.00 95.25 106 LEU A O 1
ATOM 767 N N . ARG A 1 107 ? -2.857 5.578 15.764 1.00 92.94 107 ARG A N 1
ATOM 768 C CA . ARG A 1 107 ? -3.906 6.292 16.508 1.00 92.94 107 ARG A CA 1
ATOM 769 C C . ARG A 1 107 ? -4.857 5.343 17.226 1.00 92.94 107 ARG A C 1
ATOM 771 O O . ARG A 1 107 ? -5.257 5.655 18.343 1.00 92.94 107 ARG A O 1
ATOM 778 N N . THR A 1 108 ? -5.237 4.230 16.603 1.00 93.31 108 THR A N 1
ATOM 779 C CA . THR A 1 108 ? -6.112 3.226 17.224 1.00 93.31 108 THR A CA 1
ATOM 780 C C . THR A 1 108 ? -5.421 2.531 18.393 1.00 93.31 108 THR A C 1
ATOM 782 O O . THR A 1 108 ? -6.017 2.407 19.458 1.00 93.31 108 THR A O 1
ATOM 785 N N . LEU A 1 109 ? -4.155 2.139 18.227 1.00 94.31 109 LEU A N 1
ATOM 786 C CA . LEU A 1 109 ? -3.352 1.511 19.277 1.00 94.31 109 LEU A CA 1
ATOM 787 C C . LEU A 1 109 ? -3.109 2.473 20.445 1.00 94.31 109 LEU A C 1
ATOM 789 O O . LEU A 1 109 ? -3.372 2.112 21.585 1.00 94.31 109 LEU A O 1
ATOM 793 N N . ALA A 1 110 ? -2.696 3.714 20.167 1.00 93.50 110 ALA A N 1
ATOM 794 C CA . ALA A 1 110 ? -2.431 4.718 21.201 1.00 93.50 110 ALA A CA 1
ATOM 795 C C . ALA A 1 110 ? -3.677 5.088 22.021 1.00 93.50 110 ALA A C 1
ATOM 797 O O . ALA A 1 110 ? -3.565 5.479 23.176 1.00 93.50 110 ALA A O 1
ATOM 798 N N . ARG A 1 111 ? -4.870 4.986 21.425 1.00 91.56 111 ARG A N 1
ATOM 799 C CA . ARG A 1 111 ? -6.147 5.248 22.105 1.00 91.56 111 ARG A CA 1
ATOM 800 C C . ARG A 1 111 ? -6.757 4.001 22.738 1.00 91.56 111 ARG A C 1
ATOM 802 O O . ARG A 1 111 ? -7.797 4.126 23.371 1.00 91.56 111 ARG A O 1
ATOM 809 N N . GLY 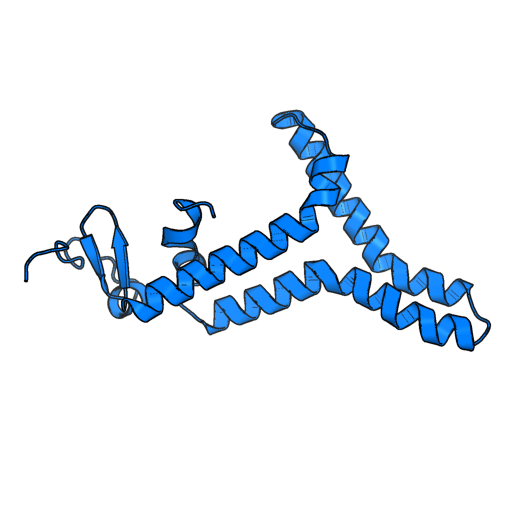A 1 112 ? -6.190 2.816 22.503 1.00 92.50 112 GLY A N 1
ATOM 810 C CA . GLY A 1 112 ? -6.791 1.544 22.906 1.00 92.50 112 GLY A CA 1
ATOM 811 C C . GLY A 1 112 ? -8.135 1.244 22.229 1.00 92.50 112 GLY A C 1
ATOM 812 O O . GLY A 1 112 ? -8.910 0.449 22.751 1.00 92.50 112 GLY A O 1
ATOM 813 N N . GLY A 1 113 ? -8.451 1.872 21.089 1.00 90.75 113 GLY A N 1
ATOM 814 C CA . GLY A 1 113 ? -9.758 1.729 20.446 1.00 90.75 113 GLY A CA 1
ATOM 815 C C . GLY A 1 113 ? -10.063 2.762 19.362 1.00 90.75 113 GLY A C 1
ATOM 816 O O . GLY A 1 113 ? -9.258 3.640 19.037 1.00 90.75 113 GLY A O 1
ATOM 817 N N . VAL A 1 114 ? -11.256 2.651 18.778 1.00 89.25 114 VAL A N 1
ATOM 818 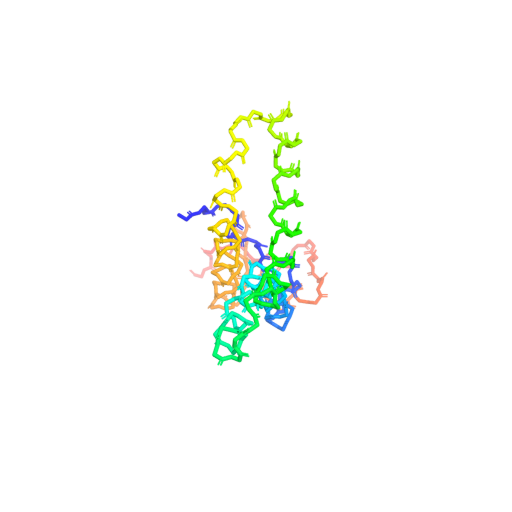C CA . VAL A 1 114 ? -11.744 3.524 1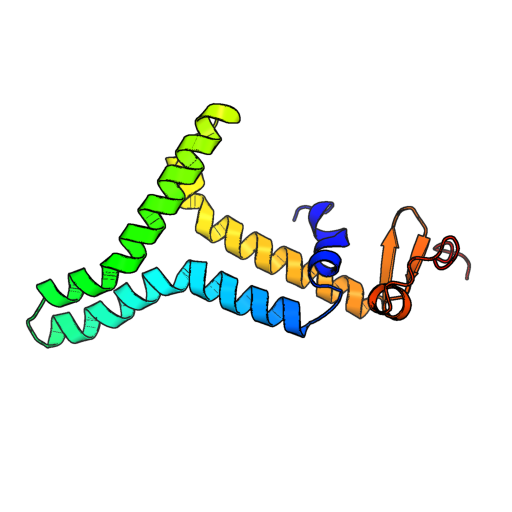7.701 1.00 89.25 114 VAL A CA 1
ATOM 819 C C . VAL A 1 114 ? -12.919 4.354 18.197 1.00 89.25 114 VAL A C 1
ATOM 821 O O . VAL A 1 114 ? -13.855 3.838 18.794 1.00 89.25 114 VAL A O 1
ATOM 824 N N . ARG A 1 115 ? -12.906 5.655 17.898 1.00 84.69 115 ARG A N 1
ATOM 825 C CA . ARG A 1 115 ? -14.044 6.543 18.152 1.00 84.69 115 ARG A CA 1
ATOM 826 C C . ARG A 1 115 ? -14.840 6.768 16.876 1.00 84.69 115 ARG A C 1
ATOM 828 O O . ARG A 1 115 ? -14.304 7.286 15.895 1.00 84.69 115 ARG A O 1
ATOM 835 N N . TRP A 1 116 ? -16.129 6.456 16.921 1.00 82.31 116 TRP A N 1
ATOM 836 C CA . TRP A 1 116 ? -17.051 6.593 15.802 1.00 82.31 116 TRP A CA 1
ATOM 837 C C . TRP A 1 116 ? -18.408 7.109 16.280 1.00 82.31 116 TRP A C 1
ATOM 839 O O . TRP A 1 116 ? -18.996 6.514 17.176 1.00 82.31 116 TRP A O 1
ATOM 849 N N . ARG A 1 117 ? -18.902 8.209 15.684 1.00 80.94 117 ARG A N 1
ATOM 850 C CA . ARG A 1 117 ? -20.194 8.848 16.029 1.00 80.94 117 ARG A CA 1
ATOM 851 C C . ARG A 1 117 ? -20.407 8.960 17.551 1.00 80.94 117 ARG A C 1
ATOM 853 O O . ARG A 1 117 ? -21.338 8.379 18.097 1.00 80.94 117 ARG A O 1
ATOM 860 N N . ASP A 1 118 ? -19.463 9.613 18.229 1.00 80.94 118 ASP A N 1
ATOM 861 C CA . ASP A 1 118 ? -19.469 9.835 19.689 1.00 80.94 118 ASP A CA 1
ATOM 862 C C . ASP A 1 118 ? -19.507 8.568 20.557 1.00 80.94 118 ASP A C 1
ATOM 864 O O . ASP A 1 118 ? -19.786 8.620 21.753 1.00 80.94 118 ASP A O 1
ATOM 868 N N . THR A 1 119 ? -19.167 7.423 19.967 1.00 82.81 119 THR A N 1
ATOM 869 C CA . THR A 1 119 ? -19.050 6.136 20.649 1.00 82.81 119 THR A CA 1
ATOM 870 C C . THR A 1 119 ? -17.601 5.660 20.589 1.00 82.81 119 THR A C 1
ATOM 872 O O . THR A 1 119 ? -16.975 5.705 19.526 1.00 82.81 119 THR A O 1
ATOM 875 N N . PHE A 1 120 ? -17.049 5.232 21.721 1.00 87.75 120 PHE A N 1
ATOM 876 C CA . PHE A 1 120 ? -15.730 4.613 21.807 1.00 87.75 120 PHE A CA 1
ATOM 877 C C . PHE A 1 120 ? -15.862 3.090 21.794 1.00 87.75 120 PHE A C 1
ATOM 879 O O . PHE A 1 120 ? -16.575 2.528 22.620 1.00 87.75 120 PHE A O 1
ATOM 886 N N . TYR A 1 121 ? -15.171 2.451 20.853 1.00 87.06 121 TYR A N 1
ATOM 887 C CA . TYR A 1 121 ? -15.103 1.004 20.680 1.00 87.06 121 TYR A CA 1
ATOM 888 C C . TYR A 1 121 ? -13.721 0.511 21.126 1.00 87.06 121 TYR A C 1
ATOM 890 O O . TYR A 1 121 ? -12.733 0.823 20.445 1.00 87.06 121 TYR A O 1
ATOM 898 N N . PRO A 1 122 ? -13.631 -0.230 22.243 1.00 90.38 122 PRO A N 1
ATOM 899 C CA . PRO A 1 122 ? -12.381 -0.804 22.725 1.00 90.38 122 PRO A CA 1
ATOM 900 C C . PRO A 1 122 ? -11.727 -1.729 21.694 1.00 90.38 122 PRO A C 1
ATOM 902 O O . PRO A 1 122 ? -12.388 -2.510 21.008 1.00 90.38 122 PRO A O 1
ATOM 905 N N . LEU A 1 123 ? -10.401 -1.669 21.598 1.00 91.50 123 LEU A N 1
ATOM 906 C CA . LEU A 1 123 ? -9.620 -2.455 20.642 1.00 91.50 123 LEU A CA 1
ATOM 907 C C . LEU A 1 123 ? -9.779 -3.968 20.841 1.00 91.50 123 LEU A C 1
ATOM 909 O O . LEU A 1 123 ? -9.783 -4.717 19.867 1.00 91.50 123 LEU A O 1
ATOM 913 N N . GLU A 1 124 ? -9.904 -4.420 22.085 1.00 89.44 124 GLU A N 1
ATOM 914 C CA . GLU A 1 124 ? -10.059 -5.839 22.417 1.00 89.44 124 GLU A CA 1
ATOM 915 C C . GLU A 1 124 ? -11.370 -6.413 21.869 1.00 89.44 124 GLU A C 1
ATOM 917 O O . GLU A 1 124 ? -11.380 -7.484 21.264 1.00 89.44 124 GLU A O 1
ATOM 922 N N . GLU A 1 125 ? -12.466 -5.665 21.996 1.00 88.50 125 GLU A N 1
ATOM 923 C CA . GLU A 1 125 ? -13.772 -6.052 21.457 1.00 88.50 125 GLU A CA 1
ATOM 924 C C . GLU A 1 125 ? -13.772 -6.066 19.928 1.00 88.50 125 GLU A C 1
ATOM 926 O O . GLU A 1 125 ? -14.306 -6.991 19.307 1.00 88.50 125 GLU A O 1
ATOM 931 N N . LEU A 1 126 ? -13.122 -5.063 19.326 1.00 89.25 126 LEU A N 1
ATOM 932 C CA . LEU A 1 126 ? -12.937 -4.960 17.883 1.00 89.25 126 LEU A CA 1
ATOM 933 C C . LEU A 1 126 ? -12.144 -6.156 17.330 1.00 89.25 126 LEU A C 1
ATOM 935 O O . LEU A 1 126 ? -12.553 -6.752 16.336 1.00 89.25 126 LEU A O 1
ATOM 939 N N . ARG A 1 127 ? -11.057 -6.558 18.000 1.00 88.88 127 ARG A N 1
ATOM 940 C CA . ARG A 1 127 ? -10.258 -7.747 17.644 1.00 88.88 127 ARG A CA 1
ATOM 941 C C . ARG A 1 127 ? -11.019 -9.052 17.817 1.00 88.88 127 ARG A C 1
ATOM 943 O O . ARG A 1 127 ? -10.837 -9.974 17.032 1.00 88.88 127 ARG A O 1
ATOM 950 N N . ALA A 1 128 ? -11.880 -9.134 18.824 1.00 86.06 128 ALA A N 1
ATOM 951 C CA . ALA A 1 128 ? -12.703 -10.312 19.060 1.00 86.06 128 ALA A CA 1
ATOM 952 C C . ALA A 1 128 ? -13.855 -10.461 18.045 1.00 86.06 128 ALA A C 1
ATOM 954 O O . ALA A 1 128 ? -14.634 -11.408 18.155 1.00 86.06 128 ALA A O 1
ATOM 955 N N . GLY A 1 129 ? -14.019 -9.517 17.105 1.00 77.38 129 GLY A N 1
ATOM 956 C CA . GLY A 1 129 ? -15.160 -9.475 16.187 1.00 77.38 129 GLY A CA 1
ATOM 957 C C . GLY A 1 129 ? -16.494 -9.232 16.901 1.00 77.38 129 GLY A C 1
ATOM 958 O O . GLY A 1 129 ? -17.561 -9.434 16.325 1.00 77.38 129 GLY A O 1
ATOM 959 N N . ARG A 1 130 ? -16.460 -8.803 18.169 1.00 63.16 130 ARG A N 1
ATOM 960 C CA . ARG A 1 130 ? -17.640 -8.616 19.018 1.00 63.16 130 ARG A CA 1
ATOM 961 C C . ARG A 1 130 ? -18.112 -7.172 18.946 1.00 63.16 130 ARG A C 1
ATOM 963 O O . ARG A 1 130 ? -18.224 -6.503 19.967 1.00 63.16 130 ARG A O 1
ATOM 970 N N . VAL A 1 131 ? -18.455 -6.687 17.755 1.00 61.84 131 VAL A N 1
ATOM 971 C CA . VAL A 1 131 ? -19.189 -5.415 17.632 1.00 61.84 131 VAL A CA 1
ATOM 972 C C . VAL A 1 131 ? -20.663 -5.684 17.946 1.00 61.84 131 VAL A C 1
ATOM 974 O O . VAL A 1 131 ? -21.536 -5.643 17.083 1.00 61.84 131 VAL A O 1
ATOM 977 N N . ARG A 1 132 ? -20.942 -6.068 19.195 1.00 55.28 132 ARG A N 1
ATOM 978 C CA . ARG A 1 132 ? -22.306 -6.267 19.686 1.00 55.28 132 ARG A CA 1
ATOM 979 C C . ARG A 1 132 ? -22.956 -4.890 19.833 1.00 55.28 132 ARG A C 1
ATOM 981 O O . ARG A 1 132 ? -22.297 -3.935 20.247 1.00 55.28 132 ARG A O 1
ATOM 988 N N . ALA A 1 133 ? -24.243 -4.769 19.509 1.00 54.00 133 ALA A N 1
ATOM 989 C CA . ALA A 1 133 ? -24.987 -3.549 19.814 1.00 54.00 133 ALA A CA 1
ATOM 990 C C . ALA A 1 133 ? -24.856 -3.249 21.322 1.00 54.00 133 ALA A C 1
ATOM 992 O O . ALA A 1 133 ? -25.206 -4.094 22.141 1.00 54.00 133 ALA A O 1
ATOM 993 N N . GLY A 1 134 ? -24.297 -2.084 21.669 1.00 60.22 134 GLY A N 1
ATOM 994 C CA . GLY A 1 134 ? -24.051 -1.667 23.058 1.00 60.22 134 GLY A CA 1
ATOM 995 C C . GLY A 1 134 ? -22.636 -1.897 23.606 1.00 60.22 134 GLY A C 1
ATOM 996 O O . GLY A 1 134 ? -22.386 -1.512 24.739 1.00 60.22 134 GLY A O 1
ATOM 997 N N . ALA A 1 135 ? -21.705 -2.469 22.834 1.00 65.62 135 ALA A N 1
ATOM 998 C CA . ALA A 1 135 ? -20.311 -2.654 23.273 1.00 65.62 135 ALA A CA 1
ATOM 999 C C . ALA A 1 135 ? -19.527 -1.318 23.343 1.00 65.62 135 ALA A C 1
ATOM 1001 O O . ALA A 1 135 ? -18.593 -1.121 24.117 1.00 65.62 135 ALA A O 1
ATOM 1002 N N . GLY A 1 136 ? -19.971 -0.333 22.560 1.00 64.12 136 GLY A N 1
ATOM 1003 C CA . GLY A 1 136 ? -19.399 1.002 22.574 1.00 64.12 136 GLY A CA 1
ATOM 1004 C C . GLY A 1 136 ? -19.914 1.874 23.724 1.00 64.12 136 GLY A C 1
ATOM 1005 O O . GLY A 1 136 ? -21.108 1.897 24.017 1.00 64.12 136 GLY A O 1
ATOM 1006 N N . HIS A 1 137 ? -19.020 2.656 24.326 1.00 73.88 137 HIS A N 1
ATOM 1007 C CA . HIS A 1 137 ? -19.343 3.568 25.428 1.00 73.88 137 HIS A CA 1
ATOM 1008 C C . HIS A 1 137 ? -19.453 5.008 24.907 1.00 73.88 137 HIS A C 1
ATOM 1010 O O . HIS A 1 137 ? -18.735 5.396 23.980 1.00 73.88 137 HIS A O 1
ATOM 1016 N N . ARG A 1 138 ? -20.359 5.819 25.472 1.00 72.31 138 ARG A N 1
ATOM 1017 C CA . ARG A 1 138 ? -20.522 7.225 25.058 1.00 72.31 138 ARG A CA 1
ATOM 1018 C C . ARG A 1 138 ? -19.249 8.003 25.393 1.00 72.31 138 ARG A C 1
ATOM 1020 O O . ARG A 1 138 ? -18.814 8.020 26.538 1.00 72.31 138 ARG A O 1
ATOM 1027 N N . TYR A 1 139 ? -18.661 8.644 24.394 1.00 59.88 139 TYR A N 1
ATOM 1028 C CA . TYR A 1 139 ? -17.430 9.407 24.555 1.00 59.88 139 TYR A CA 1
ATOM 1029 C C . TYR A 1 139 ? -17.694 10.699 25.346 1.00 59.88 139 TYR A C 1
ATOM 1031 O O . TYR A 1 139 ? -18.596 11.453 24.983 1.00 59.88 139 TYR A O 1
ATOM 1039 N N . GLY A 1 140 ? -16.906 10.968 26.395 1.00 62.56 140 GLY A N 1
ATOM 1040 C CA . GLY A 1 140 ? -16.989 12.213 27.175 1.00 62.56 140 GLY A CA 1
ATOM 1041 C C . GLY A 1 140 ? -17.913 12.181 28.400 1.00 62.56 140 GLY A C 1
ATOM 1042 O O . GLY A 1 140 ? -18.457 13.219 28.763 1.00 62.56 140 GLY A O 1
ATOM 1043 N N . ARG A 1 141 ? -18.115 11.014 29.022 1.00 50.97 141 ARG A N 1
ATOM 1044 C CA . ARG A 1 141 ? -18.649 10.908 30.389 1.00 50.97 141 ARG A CA 1
ATOM 1045 C C . ARG A 1 141 ? -17.615 10.228 31.284 1.00 50.97 141 ARG A C 1
ATOM 1047 O O . ARG A 1 141 ? -17.729 9.031 31.507 1.00 50.97 141 ARG A O 1
ATOM 1054 N N . ASP A 1 142 ? -16.647 11.022 31.724 1.00 49.69 142 ASP A N 1
ATOM 1055 C CA . ASP A 1 142 ? -15.954 10.896 33.009 1.00 49.69 142 ASP A CA 1
ATOM 1056 C C . ASP A 1 142 ? -16.126 12.244 33.723 1.00 49.69 142 ASP A C 1
ATOM 1058 O O . ASP A 1 142 ? -15.998 13.280 33.022 1.00 49.69 142 ASP A O 1
#